Protein AF-A0A8X8WLK4-F1 (afdb_monomer_lite)

Radius of gyration: 19.87 Å; chains: 1; bounding box: 38×39×54 Å

pLDDT: mean 77.18, std 16.87, range [34.38, 95.88]

Foldseek 3Di:
DCQVVLVVCLVVVDCPVPDDVVCVPVDDSLLVNLVSVLVNQQPDPDPVQRADPVQSVVCNVVVPPRPRRPPADDVRPPPPDVVPDDPVVVVVCCVVPNDPPDPDPDDDD

InterPro domains:
  IPR047117 Proline-rich receptor-like protein kinase PERK1-13-like [PTHR47982] (2-95)

Sequence (109 aa):
MARPLLSQAIVTQDFEKLADPRLEKQYVESEMFRMIEAAAACVRHSFIKRPQMGQVVRALDTMATTDLTNGMRVGESQVFSPRTQSAEIRLFQRMAFGPQDGISSEFFE

Structure (mmCIF, N/CA/C/O backbone):
data_AF-A0A8X8WLK4-F1
#
_entry.id   AF-A0A8X8WLK4-F1
#
loop_
_atom_site.group_PDB
_atom_site.id
_atom_site.type_symbol
_atom_site.label_atom_id
_atom_site.label_alt_id
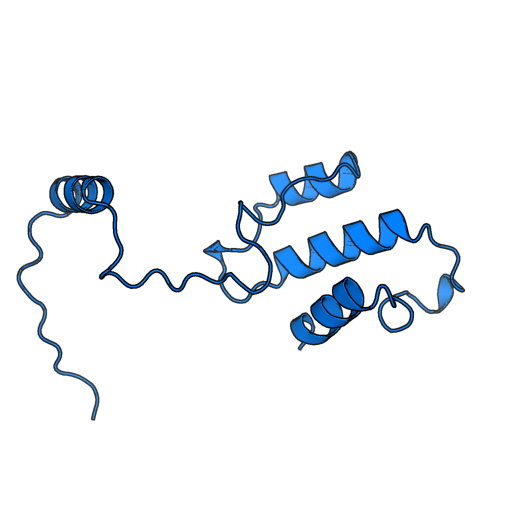_atom_site.label_comp_id
_atom_site.label_asym_id
_atom_site.label_entity_id
_atom_site.label_seq_id
_atom_site.pdbx_PDB_ins_code
_atom_site.Cartn_x
_atom_site.Cartn_y
_atom_site.Cartn_z
_atom_site.occupancy
_atom_site.B_iso_or_equiv
_atom_site.auth_seq_id
_atom_site.auth_comp_id
_atom_site.auth_asym_id
_atom_site.auth_atom_id
_atom_site.pdbx_PDB_model_num
ATOM 1 N N . MET A 1 1 ? 10.545 -14.667 2.480 1.00 66.75 1 MET A N 1
ATOM 2 C CA . MET A 1 1 ? 9.321 -15.409 2.859 1.00 66.75 1 MET A CA 1
ATOM 3 C C . MET A 1 1 ? 8.074 -14.528 3.064 1.00 66.75 1 MET A C 1
ATOM 5 O O . MET A 1 1 ? 6.992 -15.082 3.131 1.00 66.75 1 MET A O 1
ATOM 9 N N . ALA A 1 2 ? 8.146 -13.188 3.043 1.00 84.50 2 ALA A N 1
ATOM 10 C CA . ALA A 1 2 ? 6.965 -12.331 3.272 1.00 84.50 2 ALA A CA 1
ATOM 11 C C . ALA A 1 2 ? 5.986 -12.186 2.081 1.00 84.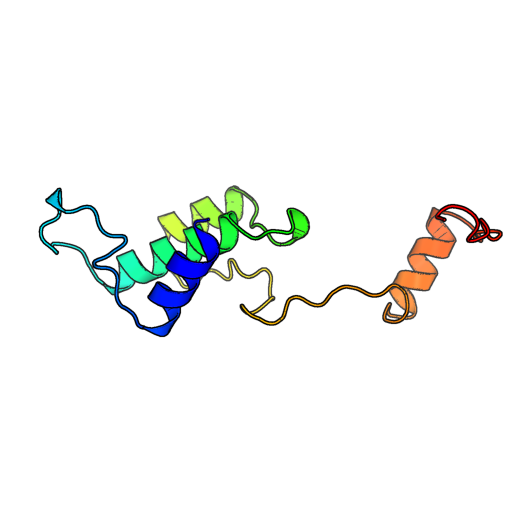50 2 ALA A C 1
ATOM 13 O O . ALA A 1 2 ? 4.792 -11.999 2.275 1.00 84.50 2 ALA A O 1
ATOM 14 N N . ARG A 1 3 ? 6.471 -12.287 0.835 1.00 88.56 3 ARG A N 1
ATOM 15 C CA . ARG A 1 3 ? 5.668 -12.058 -0.386 1.00 88.56 3 ARG A CA 1
ATOM 16 C C . ARG A 1 3 ? 4.358 -12.864 -0.471 1.00 88.56 3 ARG A C 1
ATOM 18 O O . ARG A 1 3 ? 3.345 -12.238 -0.777 1.00 88.56 3 ARG A O 1
ATOM 25 N N . PRO A 1 4 ? 4.340 -14.196 -0.247 1.00 89.94 4 PRO A N 1
ATOM 26 C CA . PRO A 1 4 ? 3.094 -14.959 -0.317 1.00 89.94 4 PRO A CA 1
ATOM 27 C C . PRO A 1 4 ? 2.083 -14.519 0.747 1.00 89.94 4 PRO A C 1
ATOM 29 O O . PRO A 1 4 ? 0.908 -14.400 0.425 1.00 89.94 4 PRO A O 1
ATOM 32 N N . LEU A 1 5 ? 2.537 -14.188 1.961 1.00 92.19 5 LEU A N 1
ATOM 33 C CA . LEU A 1 5 ? 1.666 -13.708 3.040 1.00 92.19 5 LEU A CA 1
ATOM 34 C C . LEU A 1 5 ? 1.022 -12.360 2.697 1.00 92.19 5 LEU A C 1
ATOM 36 O O . LEU A 1 5 ? -0.189 -12.218 2.807 1.00 92.19 5 LEU A O 1
ATOM 40 N N . LEU A 1 6 ? 1.814 -11.400 2.209 1.00 92.31 6 LEU A N 1
ATOM 41 C CA . LEU A 1 6 ? 1.299 -10.093 1.786 1.00 92.31 6 LEU A CA 1
ATOM 42 C C . LEU A 1 6 ? 0.335 -10.224 0.599 1.00 92.31 6 LEU A C 1
ATOM 44 O O . LEU A 1 6 ? -0.700 -9.572 0.567 1.00 92.31 6 LEU A O 1
ATOM 48 N N . SER A 1 7 ? 0.652 -11.098 -0.362 1.00 90.06 7 SER A N 1
ATOM 49 C CA . SE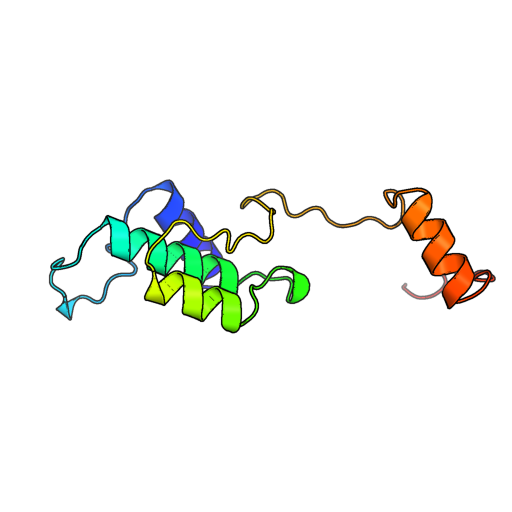R A 1 7 ? -0.215 -11.329 -1.527 1.00 90.06 7 SER A CA 1
ATOM 50 C C . SER A 1 7 ? -1.544 -11.961 -1.119 1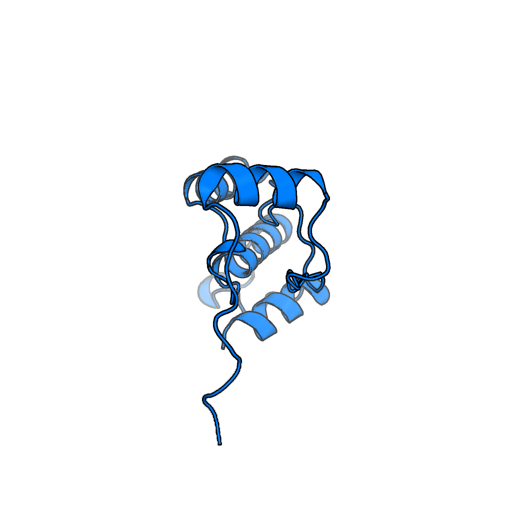.00 90.06 7 SER A C 1
ATOM 52 O O . SER A 1 7 ? -2.586 -11.564 -1.627 1.00 90.06 7 SER A O 1
ATOM 54 N N . GLN A 1 8 ? -1.515 -12.920 -0.189 1.00 92.19 8 GLN A N 1
ATOM 55 C CA . GLN A 1 8 ? -2.724 -13.535 0.347 1.00 92.19 8 GLN A CA 1
ATOM 56 C C . GLN A 1 8 ? -3.584 -12.501 1.072 1.00 92.19 8 GLN A C 1
ATOM 58 O O . GLN A 1 8 ? -4.758 -12.393 0.748 1.00 92.19 8 GLN A O 1
ATOM 63 N N . ALA A 1 9 ? -2.997 -11.706 1.970 1.00 92.62 9 ALA A N 1
ATOM 64 C CA . ALA A 1 9 ? -3.717 -10.682 2.724 1.00 92.62 9 ALA A CA 1
ATOM 65 C C . ALA A 1 9 ? -4.375 -9.622 1.826 1.00 92.62 9 ALA A C 1
ATOM 67 O O . ALA A 1 9 ? -5.484 -9.189 2.111 1.00 92.62 9 ALA A O 1
ATOM 68 N N . ILE A 1 10 ? -3.739 -9.240 0.712 1.00 91.12 10 ILE A N 1
ATOM 69 C CA . ILE A 1 10 ? -4.338 -8.321 -0.273 1.00 91.12 10 ILE A CA 1
ATOM 70 C C . ILE A 1 10 ? -5.565 -8.952 -0.951 1.00 91.12 10 ILE A C 1
ATOM 72 O O . ILE A 1 10 ? -6.560 -8.268 -1.172 1.00 91.12 10 ILE A O 1
ATOM 76 N N . VAL A 1 11 ? -5.514 -10.249 -1.276 1.00 91.44 11 VAL A N 1
ATOM 77 C CA . VAL A 1 11 ? -6.620 -10.961 -1.943 1.00 91.44 11 VAL A CA 1
ATOM 78 C C . VAL A 1 11 ? -7.770 -11.251 -0.983 1.00 91.44 11 VAL A C 1
ATOM 80 O O . VAL A 1 11 ? -8.928 -11.082 -1.351 1.00 91.44 11 VAL A O 1
ATOM 83 N N . THR A 1 12 ? -7.465 -11.714 0.229 1.00 93.00 12 THR A N 1
ATOM 84 C CA . THR A 1 12 ? -8.477 -12.108 1.218 1.00 93.00 12 THR A CA 1
ATOM 85 C C . THR A 1 12 ? -8.982 -10.937 2.049 1.00 93.00 12 THR A C 1
ATOM 87 O O . THR A 1 12 ? -9.985 -11.098 2.733 1.00 93.00 12 THR A O 1
ATOM 90 N N . GLN A 1 13 ? -8.285 -9.795 2.017 1.00 89.94 13 GLN A N 1
ATOM 91 C CA . GLN A 1 13 ? -8.487 -8.664 2.930 1.00 89.94 13 GLN A CA 1
ATOM 92 C C . GLN A 1 13 ? -8.467 -9.083 4.411 1.00 89.94 13 GLN A C 1
ATOM 94 O O . GLN A 1 13 ? -9.106 -8.469 5.256 1.00 89.94 13 GLN A O 1
ATOM 99 N N . ASP A 1 14 ? -7.706 -10.137 4.723 1.00 93.06 14 ASP A N 1
ATOM 100 C CA . ASP A 1 14 ? -7.488 -10.618 6.088 1.00 93.06 14 ASP A CA 1
ATOM 101 C C . ASP A 1 14 ? -6.098 -10.182 6.553 1.00 93.06 14 ASP A C 1
ATOM 103 O O . ASP A 1 14 ? -5.072 -10.634 6.029 1.00 93.06 14 ASP A O 1
ATOM 107 N N . PHE A 1 15 ? -6.080 -9.287 7.538 1.00 92.62 15 PHE A N 1
ATOM 108 C CA . PHE A 1 15 ? -4.863 -8.701 8.087 1.00 92.62 15 PHE A CA 1
ATOM 109 C C . PHE A 1 15 ? -4.488 -9.273 9.455 1.00 92.62 15 PHE A C 1
ATOM 111 O O . PHE A 1 15 ? -3.461 -8.874 9.997 1.00 92.62 15 PHE A O 1
ATOM 118 N N . GLU A 1 16 ? -5.249 -10.217 10.024 1.00 90.62 16 GLU A N 1
ATOM 119 C CA . GLU A 1 16 ? -5.011 -10.714 11.391 1.00 90.62 16 GLU A CA 1
ATOM 120 C C . GLU A 1 16 ? -3.616 -11.319 11.566 1.00 90.62 16 GLU A C 1
ATOM 122 O O . GLU A 1 16 ? -2.990 -11.181 12.612 1.00 90.62 16 GLU A O 1
ATOM 127 N N . LYS A 1 17 ? -3.098 -11.957 10.513 1.00 89.62 17 LYS A N 1
ATOM 128 C CA . LYS A 1 17 ? -1.764 -12.575 10.511 1.00 89.62 17 LYS A CA 1
ATOM 129 C C . LYS A 1 17 ? -0.620 -11.573 10.338 1.00 89.62 17 LYS A C 1
ATOM 131 O O . LYS A 1 17 ? 0.540 -11.966 10.452 1.00 89.62 17 LYS A O 1
ATOM 136 N N . LEU A 1 18 ? -0.930 -10.324 9.987 1.00 92.00 18 LEU A N 1
ATOM 137 C CA . LEU A 1 18 ? 0.041 -9.264 9.705 1.00 92.00 18 LEU A CA 1
ATOM 138 C C . LEU A 1 18 ? -0.005 -8.134 10.738 1.00 92.00 18 LEU A C 1
ATOM 140 O O . LEU A 1 18 ? 1.025 -7.515 10.994 1.00 92.00 18 LEU A O 1
ATOM 144 N N . ALA A 1 19 ? -1.179 -7.855 11.303 1.00 93.50 19 ALA A N 1
ATOM 145 C CA . ALA A 1 19 ? -1.379 -6.801 12.281 1.00 93.50 19 ALA A CA 1
ATOM 146 C C . ALA A 1 19 ? -0.652 -7.116 13.597 1.00 93.50 19 ALA A C 1
ATOM 148 O O . ALA A 1 19 ? -0.600 -8.264 14.039 1.00 93.50 19 ALA A O 1
ATOM 149 N N . ASP A 1 20 ? -0.114 -6.079 14.243 1.00 94.25 20 ASP A N 1
ATOM 150 C CA . ASP A 1 20 ? 0.448 -6.208 15.588 1.00 94.25 20 ASP A CA 1
ATOM 151 C C . ASP A 1 20 ? -0.668 -6.640 16.564 1.00 94.25 20 ASP A C 1
ATOM 153 O O . ASP A 1 20 ? -1.677 -5.933 16.667 1.00 94.25 20 ASP A O 1
ATOM 157 N N . PRO A 1 21 ? -0.519 -7.758 17.305 1.00 94.62 21 PRO A N 1
ATOM 158 C CA . PRO A 1 21 ? -1.508 -8.194 18.290 1.00 94.62 21 PRO A CA 1
ATOM 159 C C . PRO A 1 21 ? -1.846 -7.126 19.335 1.00 94.62 21 PRO A C 1
ATOM 161 O O . PRO A 1 21 ? -2.968 -7.092 19.834 1.00 94.62 21 PRO A O 1
ATOM 164 N N . ARG A 1 22 ? -0.901 -6.227 19.640 1.00 95.88 22 ARG A N 1
ATOM 165 C CA . ARG A 1 22 ? -1.073 -5.132 20.608 1.00 95.88 22 ARG A CA 1
ATOM 166 C C . ARG A 1 22 ? -2.015 -4.035 20.124 1.00 95.88 22 ARG A C 1
ATOM 168 O O . ARG A 1 22 ? -2.460 -3.239 20.942 1.00 95.88 22 ARG A O 1
ATOM 175 N N . LEU A 1 23 ? -2.296 -3.971 18.821 1.00 93.62 23 LEU A N 1
ATOM 176 C CA . LEU A 1 23 ? -3.320 -3.075 18.288 1.00 93.62 23 LEU A CA 1
ATOM 177 C C . LEU A 1 23 ? -4.724 -3.576 18.624 1.00 93.62 23 LEU A C 1
ATOM 179 O O . LEU A 1 23 ? -5.654 -2.796 18.519 1.00 93.62 23 LEU A O 1
ATOM 183 N N . GLU A 1 24 ? -4.911 -4.854 18.981 1.00 92.62 24 GLU A N 1
ATOM 184 C CA . GLU A 1 24 ? -6.227 -5.418 19.326 1.00 92.62 24 GLU A CA 1
ATOM 185 C C . GLU A 1 24 ? -7.311 -5.122 18.267 1.00 92.62 24 GLU A C 1
ATOM 187 O O . GLU A 1 24 ? -8.460 -4.827 18.585 1.00 92.62 24 GLU A O 1
ATOM 192 N N . LYS A 1 25 ? -6.933 -5.175 16.980 1.00 90.19 25 LYS A N 1
ATOM 193 C CA . LYS A 1 25 ? -7.783 -4.808 15.826 1.00 90.19 25 LYS A CA 1
ATOM 194 C C . LYS A 1 25 ? -8.235 -3.338 15.787 1.00 90.19 25 LYS A C 1
ATOM 196 O O . LYS A 1 25 ? -9.110 -2.983 15.005 1.00 90.19 25 LYS A O 1
ATOM 201 N N . GLN A 1 26 ? -7.609 -2.464 16.570 1.00 94.56 26 GLN A N 1
ATOM 202 C CA . GLN A 1 26 ? -7.810 -1.016 16.536 1.00 94.56 26 GLN A CA 1
ATOM 203 C C . GLN A 1 26 ? -6.960 -0.393 15.422 1.00 94.56 26 GLN A C 1
ATOM 205 O O . GLN A 1 26 ? -5.939 0.249 15.660 1.00 94.56 26 GLN A O 1
ATOM 210 N N . TYR A 1 27 ? -7.366 -0.617 14.177 1.00 92.25 27 TYR A N 1
ATOM 211 C CA . TYR A 1 27 ? -6.787 0.037 13.007 1.00 92.25 27 TYR A CA 1
ATOM 212 C C . TYR A 1 27 ? -7.868 0.306 11.966 1.00 92.25 27 TYR A C 1
ATOM 214 O O . TYR A 1 27 ? -8.888 -0.378 11.908 1.00 92.25 27 TYR A O 1
ATOM 222 N N . VAL A 1 28 ? -7.634 1.299 11.113 1.00 91.94 28 VAL A N 1
ATOM 223 C CA . VAL A 1 28 ? -8.510 1.561 9.973 1.00 91.94 28 VAL A CA 1
ATOM 224 C C . VAL A 1 28 ? -8.158 0.568 8.866 1.00 91.94 28 VAL A C 1
ATOM 226 O O . VAL A 1 28 ? -7.046 0.587 8.340 1.00 91.94 28 VAL A O 1
ATOM 229 N N . GLU A 1 29 ? -9.091 -0.315 8.502 1.00 91.25 29 GLU A N 1
ATOM 230 C CA . GLU A 1 29 ? -8.854 -1.384 7.515 1.00 91.25 29 GLU A CA 1
ATOM 231 C C . GLU A 1 29 ? -8.341 -0.855 6.168 1.00 91.25 29 GLU A C 1
ATOM 233 O O . GLU A 1 29 ? -7.448 -1.448 5.566 1.00 91.25 29 GLU A O 1
ATOM 238 N N . SER A 1 30 ? -8.853 0.291 5.710 1.00 89.44 30 SER A N 1
ATOM 239 C CA . SER A 1 30 ? -8.422 0.910 4.452 1.00 89.44 30 SER A CA 1
ATOM 240 C C . SER A 1 30 ? -6.981 1.432 4.505 1.00 89.44 30 SER A C 1
ATOM 242 O O . SER A 1 30 ? -6.263 1.357 3.507 1.00 89.44 30 SER A O 1
ATOM 244 N N . GLU A 1 31 ? -6.529 1.922 5.660 1.00 90.00 31 GLU A N 1
ATOM 245 C CA . GLU A 1 31 ? -5.144 2.351 5.873 1.00 90.00 31 GLU A CA 1
ATOM 246 C C . GLU A 1 31 ? -4.209 1.145 5.994 1.00 90.00 31 GLU A C 1
ATOM 248 O O . GLU A 1 31 ? -3.139 1.127 5.383 1.00 90.00 31 GLU A O 1
ATOM 253 N N . MET A 1 32 ? -4.648 0.101 6.705 1.00 92.06 32 MET A N 1
ATOM 254 C CA . MET A 1 32 ? -3.928 -1.170 6.812 1.00 92.06 32 MET A CA 1
ATOM 255 C C . MET A 1 32 ? -3.727 -1.804 5.431 1.00 92.06 32 MET A C 1
ATOM 257 O O . MET A 1 32 ? -2.611 -2.193 5.082 1.00 92.06 32 MET A O 1
ATOM 261 N N . PHE A 1 33 ? -4.775 -1.835 4.603 1.00 90.88 33 PHE A N 1
ATOM 262 C CA . PHE A 1 33 ? -4.699 -2.335 3.232 1.00 90.88 33 PHE A CA 1
ATOM 263 C C . PHE A 1 33 ? -3.643 -1.582 2.410 1.00 90.88 33 PHE A C 1
ATOM 265 O O . PHE A 1 33 ? -2.765 -2.205 1.812 1.00 90.88 33 PHE A O 1
ATOM 272 N N . ARG A 1 34 ? -3.658 -0.242 2.443 1.00 88.56 34 ARG A N 1
ATOM 273 C CA . ARG A 1 34 ? -2.678 0.600 1.728 1.00 88.56 34 ARG A CA 1
ATOM 274 C C . ARG A 1 34 ? -1.248 0.384 2.224 1.00 88.56 34 ARG A C 1
ATOM 276 O O . ARG A 1 34 ? -0.317 0.326 1.420 1.00 88.56 34 ARG A O 1
ATOM 283 N N . MET A 1 35 ? -1.059 0.227 3.534 1.00 91.25 35 MET A N 1
ATOM 284 C CA . MET A 1 35 ? 0.251 -0.059 4.122 1.00 91.25 35 MET A CA 1
ATOM 285 C C . MET A 1 35 ? 0.792 -1.417 3.650 1.00 91.25 35 MET A C 1
ATOM 287 O O . MET A 1 35 ? 1.967 -1.531 3.290 1.00 91.25 35 MET A O 1
ATOM 291 N N . ILE A 1 36 ? -0.072 -2.432 3.587 1.00 92.12 36 ILE A N 1
ATOM 292 C CA . ILE A 1 36 ? 0.271 -3.771 3.095 1.00 92.12 36 ILE A CA 1
ATOM 293 C C . ILE A 1 36 ? 0.583 -3.742 1.596 1.00 92.12 36 ILE A C 1
ATOM 295 O O . ILE A 1 36 ? 1.562 -4.364 1.178 1.00 92.12 36 ILE A O 1
ATOM 299 N N . GLU A 1 37 ? -0.173 -3.001 0.783 1.00 89.81 37 GLU A N 1
ATOM 300 C CA . GLU A 1 37 ? 0.136 -2.813 -0.640 1.00 89.81 37 GLU A CA 1
ATOM 301 C C . GLU A 1 37 ? 1.508 -2.160 -0.845 1.00 89.81 37 GLU A C 1
ATOM 303 O O . GLU A 1 37 ? 2.319 -2.644 -1.645 1.00 89.81 37 GLU A O 1
ATOM 308 N N . ALA A 1 38 ? 1.812 -1.108 -0.079 1.00 90.62 38 ALA A N 1
ATOM 309 C CA . ALA A 1 38 ? 3.113 -0.452 -0.123 1.00 90.62 38 ALA A CA 1
ATOM 310 C C . ALA A 1 38 ? 4.246 -1.407 0.274 1.00 90.62 38 ALA A C 1
ATOM 312 O O . ALA A 1 38 ? 5.256 -1.512 -0.432 1.00 90.62 38 ALA A O 1
ATOM 313 N N . ALA A 1 39 ? 4.058 -2.179 1.347 1.00 92.19 39 ALA A N 1
ATOM 314 C CA . ALA A 1 39 ? 5.008 -3.203 1.764 1.00 92.19 39 ALA A CA 1
ATOM 315 C C . ALA A 1 39 ? 5.204 -4.273 0.674 1.00 92.19 39 ALA A C 1
ATOM 317 O O . ALA A 1 39 ? 6.342 -4.630 0.350 1.00 92.19 39 ALA A O 1
ATOM 318 N N . ALA A 1 40 ? 4.117 -4.747 0.056 1.00 91.50 40 ALA A N 1
ATOM 319 C CA . ALA A 1 40 ? 4.141 -5.745 -1.009 1.00 91.50 40 ALA A CA 1
ATOM 320 C C . ALA A 1 40 ? 4.907 -5.259 -2.249 1.00 91.50 40 ALA A C 1
ATOM 322 O O . ALA A 1 40 ? 5.654 -6.040 -2.852 1.00 91.50 40 ALA A O 1
ATOM 323 N N . ALA A 1 41 ? 4.775 -3.978 -2.607 1.00 89.88 41 ALA A N 1
ATOM 324 C CA . ALA A 1 41 ? 5.543 -3.355 -3.681 1.00 89.88 41 ALA A CA 1
ATOM 325 C C . ALA A 1 41 ? 7.050 -3.303 -3.357 1.00 89.88 41 ALA A C 1
ATOM 327 O O . ALA A 1 41 ? 7.880 -3.668 -4.197 1.00 89.88 41 ALA A O 1
ATOM 328 N N . CYS A 1 42 ? 7.416 -2.941 -2.125 1.00 91.31 42 CYS A N 1
ATOM 329 C CA . CYS A 1 42 ? 8.809 -2.845 -1.677 1.00 91.31 42 CYS A CA 1
ATOM 330 C C . CYS A 1 42 ? 9.543 -4.195 -1.637 1.00 91.31 42 CYS A C 1
ATOM 332 O O . CYS A 1 42 ? 10.738 -4.258 -1.925 1.00 91.31 42 CYS A O 1
ATOM 334 N N . VAL A 1 43 ? 8.847 -5.298 -1.337 1.00 91.44 43 VAL A N 1
ATOM 335 C CA . VAL A 1 43 ? 9.463 -6.639 -1.247 1.00 91.44 43 VAL A CA 1
ATOM 336 C C . VAL A 1 43 ? 9.424 -7.439 -2.557 1.00 91.44 43 VAL A C 1
ATOM 338 O O . VAL A 1 43 ? 9.652 -8.654 -2.561 1.00 91.44 43 VAL A O 1
ATOM 341 N N . ARG A 1 44 ? 9.130 -6.799 -3.697 1.00 87.69 44 ARG A N 1
ATOM 342 C CA . ARG A 1 44 ? 9.153 -7.452 -5.018 1.00 87.69 44 ARG A CA 1
ATOM 343 C C . ARG A 1 44 ? 10.539 -8.050 -5.312 1.00 87.69 44 ARG A C 1
ATOM 345 O O . ARG A 1 44 ? 11.577 -7.497 -4.950 1.00 87.69 44 ARG A O 1
ATOM 352 N N . HIS A 1 45 ? 10.556 -9.205 -5.984 1.00 86.38 45 HIS A N 1
ATOM 353 C CA . HIS A 1 45 ? 11.797 -9.949 -6.257 1.00 86.38 45 HIS A CA 1
ATOM 354 C C . HIS A 1 45 ? 12.775 -9.150 -7.124 1.00 86.38 45 HIS A C 1
ATOM 356 O O . HIS A 1 45 ? 13.970 -9.122 -6.856 1.00 86.38 45 HIS A O 1
ATOM 362 N N . SER A 1 46 ? 12.272 -8.504 -8.175 1.00 83.94 46 SER A N 1
ATOM 363 C CA . SER A 1 46 ? 13.091 -7.672 -9.054 1.00 83.94 46 SER A CA 1
ATOM 364 C C . SER A 1 46 ? 13.279 -6.295 -8.432 1.00 83.94 46 SER A C 1
ATOM 366 O O . SER A 1 46 ? 12.286 -5.637 -8.123 1.00 83.94 46 SER A O 1
ATOM 368 N N . PHE A 1 47 ? 14.533 -5.853 -8.294 1.00 83.50 47 PHE A N 1
ATOM 369 C CA . PHE A 1 47 ? 14.846 -4.514 -7.787 1.00 83.50 47 PHE A CA 1
ATOM 370 C C . PHE A 1 47 ? 14.206 -3.418 -8.653 1.00 83.50 47 PHE A C 1
ATOM 372 O O . PHE A 1 47 ? 13.703 -2.441 -8.117 1.00 83.50 47 PHE A O 1
ATOM 379 N N . ILE A 1 48 ? 14.140 -3.634 -9.972 1.00 81.88 48 ILE A N 1
ATOM 380 C CA . ILE A 1 48 ? 13.559 -2.703 -10.954 1.00 81.88 48 ILE A CA 1
ATOM 381 C C . ILE A 1 48 ? 12.061 -2.488 -10.697 1.00 81.88 48 ILE A C 1
ATOM 383 O O . ILE A 1 48 ? 11.515 -1.429 -10.982 1.00 81.88 48 ILE A O 1
ATOM 387 N N . LYS A 1 49 ? 11.380 -3.498 -10.144 1.00 82.94 49 LYS A N 1
ATOM 388 C CA . LYS A 1 49 ? 9.938 -3.446 -9.869 1.00 82.94 49 LYS A CA 1
ATOM 389 C C . LYS A 1 49 ? 9.601 -2.841 -8.508 1.00 82.94 49 LYS A C 1
ATOM 391 O O . LYS A 1 49 ? 8.412 -2.715 -8.210 1.00 82.94 49 LYS A O 1
ATOM 396 N N . ARG A 1 50 ? 10.605 -2.549 -7.674 1.00 89.00 50 ARG A N 1
ATOM 397 C CA . ARG A 1 50 ? 10.412 -1.904 -6.371 1.00 89.00 50 ARG A CA 1
ATOM 398 C C . ARG A 1 50 ? 10.236 -0.396 -6.585 1.00 89.00 50 ARG A C 1
ATOM 400 O O . ARG A 1 50 ? 10.920 0.166 -7.441 1.00 89.00 50 ARG A O 1
ATOM 407 N N . PRO A 1 51 ? 9.344 0.264 -5.834 1.00 89.56 51 PRO A N 1
ATOM 408 C CA . PRO A 1 51 ? 9.186 1.709 -5.919 1.00 89.56 51 PRO A CA 1
ATOM 409 C C . PRO A 1 51 ? 10.434 2.431 -5.393 1.00 89.56 51 PRO A C 1
ATOM 411 O O . PRO A 1 51 ? 11.141 1.937 -4.512 1.00 89.56 51 PRO A O 1
ATOM 414 N N . GLN A 1 52 ? 10.690 3.630 -5.910 1.00 88.69 52 GLN A N 1
ATOM 415 C CA . GLN A 1 52 ? 11.666 4.545 -5.327 1.00 88.69 52 GLN A CA 1
ATOM 416 C C . GLN A 1 52 ? 11.164 5.068 -3.977 1.00 88.69 52 GLN A C 1
ATOM 418 O O . GLN A 1 52 ? 9.963 5.267 -3.788 1.00 88.69 52 GLN A O 1
ATOM 423 N N . MET A 1 53 ? 12.083 5.399 -3.064 1.00 91.56 53 MET A N 1
ATOM 424 C CA . MET A 1 53 ? 11.720 5.913 -1.735 1.00 91.56 53 MET A CA 1
ATOM 425 C C . MET A 1 53 ? 10.820 7.153 -1.792 1.00 91.56 53 MET A C 1
ATOM 427 O O . MET A 1 53 ? 9.896 7.265 -0.996 1.00 91.56 53 MET A O 1
ATOM 431 N N . GLY A 1 54 ? 11.006 8.042 -2.774 1.00 87.31 54 GLY A N 1
ATOM 432 C CA . GLY A 1 54 ? 10.119 9.196 -2.957 1.00 87.31 54 GLY A CA 1
ATOM 433 C C . GLY A 1 54 ? 8.671 8.820 -3.304 1.00 87.31 54 GLY A C 1
ATOM 434 O O . GLY A 1 54 ? 7.751 9.529 -2.909 1.00 87.31 54 GLY A O 1
ATOM 435 N N . GLN A 1 55 ? 8.445 7.706 -4.012 1.00 87.50 55 GLN A N 1
ATOM 436 C CA . GLN A 1 55 ? 7.095 7.188 -4.274 1.00 87.50 55 GLN A CA 1
ATOM 437 C C . GLN A 1 55 ? 6.479 6.609 -2.997 1.00 87.50 55 GLN A C 1
ATOM 439 O O . GLN A 1 55 ? 5.317 6.880 -2.717 1.00 87.50 55 GLN A O 1
ATOM 444 N N . VAL A 1 56 ? 7.271 5.879 -2.204 1.00 89.38 56 VAL A N 1
ATOM 445 C CA . VAL A 1 56 ? 6.832 5.305 -0.922 1.00 89.38 56 VAL A CA 1
ATOM 446 C C . VAL A 1 56 ? 6.434 6.403 0.063 1.00 89.38 56 VAL A C 1
ATOM 448 O O . VAL A 1 56 ? 5.362 6.330 0.648 1.00 89.38 56 VAL A O 1
ATOM 451 N N . VAL A 1 57 ? 7.248 7.453 0.206 1.00 89.19 57 VAL A N 1
ATOM 452 C CA . VAL A 1 57 ? 6.938 8.580 1.103 1.00 89.19 57 VAL A CA 1
ATOM 453 C C . VAL A 1 57 ? 5.628 9.254 0.700 1.00 89.19 57 VAL A C 1
ATOM 455 O O . VAL A 1 57 ? 4.755 9.430 1.541 1.00 89.19 57 VAL A O 1
ATOM 458 N N . ARG A 1 58 ? 5.438 9.560 -0.591 1.00 85.06 58 ARG A N 1
ATOM 459 C CA . ARG A 1 58 ? 4.184 10.166 -1.072 1.00 85.06 58 ARG A CA 1
ATOM 460 C C . ARG A 1 58 ? 2.967 9.267 -0.853 1.00 85.06 58 ARG A C 1
ATOM 462 O O . ARG A 1 58 ? 1.892 9.775 -0.538 1.00 85.06 58 ARG A O 1
ATOM 469 N N . ALA A 1 59 ? 3.134 7.957 -1.026 1.00 85.56 59 ALA A N 1
ATOM 470 C CA . ALA A 1 59 ? 2.075 6.981 -0.802 1.00 85.56 59 ALA A CA 1
ATOM 471 C C . ALA A 1 59 ? 1.603 6.947 0.652 1.00 85.56 59 ALA A C 1
ATOM 473 O O . ALA A 1 59 ? 0.404 6.877 0.908 1.00 85.56 59 ALA A O 1
ATOM 474 N N . LEU A 1 60 ? 2.547 7.027 1.589 1.00 86.44 60 LEU A N 1
ATOM 475 C CA . LEU A 1 60 ? 2.258 7.013 3.019 1.00 86.44 60 LEU A CA 1
ATOM 476 C C . LEU A 1 60 ? 1.706 8.356 3.516 1.00 86.44 60 LEU A C 1
ATOM 478 O O . LEU A 1 60 ? 0.822 8.356 4.362 1.00 86.44 60 LEU A O 1
ATOM 482 N N . ASP A 1 61 ? 2.189 9.475 2.975 1.00 85.38 61 ASP A N 1
ATOM 483 C CA . ASP A 1 61 ? 1.803 10.828 3.404 1.00 85.38 61 ASP A CA 1
ATOM 484 C C . ASP A 1 61 ? 0.379 11.205 2.970 1.00 85.38 61 ASP A C 1
ATOM 486 O O . ASP A 1 61 ? -0.429 11.689 3.755 1.00 85.38 61 ASP A O 1
ATOM 490 N N . THR A 1 62 ? 0.030 10.933 1.711 1.00 74.38 62 THR A N 1
ATOM 491 C CA . THR A 1 62 ? -1.296 11.300 1.183 1.00 74.38 62 THR A CA 1
ATOM 492 C C . THR A 1 62 ? -2.378 10.281 1.516 1.00 74.38 62 THR A C 1
ATOM 494 O O . THR A 1 62 ? -3.563 10.578 1.361 1.00 74.38 62 THR A O 1
ATOM 497 N N . MET A 1 63 ? -1.978 9.051 1.860 1.00 66.12 63 MET A N 1
ATOM 498 C CA . MET A 1 63 ? -2.824 7.856 1.838 1.00 66.12 63 MET A CA 1
ATOM 499 C C . MET A 1 63 ? -3.685 7.730 0.565 1.00 66.12 63 MET A C 1
ATOM 501 O O . MET A 1 63 ? -4.621 6.945 0.524 1.00 66.12 63 MET A O 1
ATOM 505 N N . ALA A 1 64 ? -3.408 8.475 -0.503 1.00 61.19 64 ALA A N 1
ATOM 506 C CA . ALA A 1 64 ? -4.144 8.376 -1.751 1.00 61.19 64 ALA A CA 1
ATOM 507 C C . ALA A 1 64 ? -3.668 7.132 -2.513 1.00 61.19 64 ALA A C 1
ATOM 509 O O . ALA A 1 64 ? -2.562 6.638 -2.275 1.00 61.19 64 ALA A O 1
ATOM 510 N N . THR A 1 65 ? -4.491 6.625 -3.438 1.00 59.75 65 THR A N 1
ATOM 511 C CA . THR A 1 65 ? -4.153 5.510 -4.340 1.00 59.75 65 THR A CA 1
ATOM 512 C C . THR A 1 65 ? -3.001 5.922 -5.255 1.00 59.75 65 THR A C 1
ATOM 514 O O . THR A 1 65 ? -3.184 6.342 -6.395 1.00 59.75 65 THR A O 1
ATOM 517 N N . THR A 1 66 ? -1.795 5.882 -4.715 1.00 61.19 66 THR A N 1
ATOM 518 C CA . THR A 1 66 ? -0.561 6.121 -5.439 1.00 61.19 66 THR A CA 1
ATOM 519 C C . THR A 1 66 ? -0.199 4.820 -6.120 1.00 61.19 66 THR A C 1
ATOM 521 O O . THR A 1 66 ? -0.137 3.763 -5.492 1.00 61.19 66 THR A O 1
ATOM 524 N N . ASP A 1 67 ? 0.009 4.885 -7.430 1.00 69.38 67 ASP A N 1
ATOM 525 C CA . ASP A 1 67 ? 0.443 3.724 -8.188 1.00 69.38 67 ASP A CA 1
ATOM 526 C C . ASP A 1 67 ? 1.890 3.359 -7.806 1.00 69.38 67 ASP A C 1
ATOM 528 O O . ASP A 1 67 ? 2.861 3.772 -8.440 1.00 69.38 67 ASP A O 1
ATOM 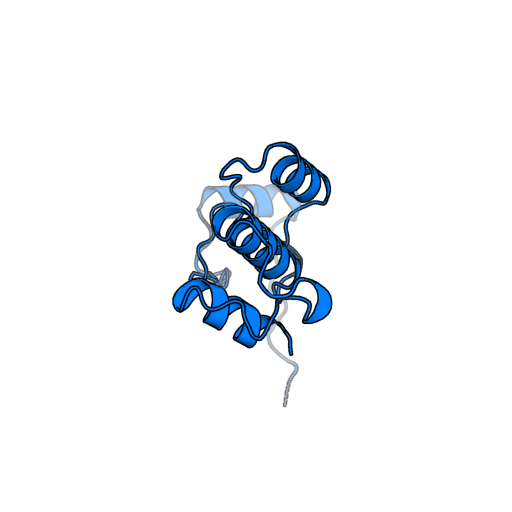532 N N . LEU A 1 68 ? 2.036 2.568 -6.741 1.00 75.56 68 LEU A N 1
ATOM 533 C CA . LEU A 1 68 ? 3.291 1.922 -6.349 1.00 75.56 68 LEU A CA 1
ATOM 534 C C . LEU A 1 68 ? 3.615 0.716 -7.235 1.00 75.56 68 LEU A C 1
ATOM 536 O O . LEU A 1 68 ? 4.619 0.026 -7.036 1.00 75.56 68 LEU A O 1
ATOM 540 N N . THR A 1 69 ? 2.754 0.433 -8.210 1.00 66.06 69 THR A N 1
ATOM 541 C CA . THR A 1 69 ? 2.929 -0.686 -9.111 1.00 66.06 69 THR A CA 1
ATOM 542 C C . THR A 1 69 ? 3.865 -0.348 -10.268 1.00 66.06 69 THR A C 1
ATOM 544 O O . THR A 1 69 ? 4.315 -1.285 -10.929 1.00 66.06 69 THR A O 1
ATOM 547 N N . ASN A 1 70 ? 4.231 0.932 -10.458 1.00 60.72 70 ASN A N 1
ATOM 548 C CA . ASN A 1 70 ? 4.939 1.441 -11.641 1.00 60.72 70 ASN A CA 1
ATOM 549 C C . ASN A 1 70 ? 4.220 1.013 -12.941 1.00 60.72 70 ASN A C 1
ATOM 551 O O . ASN A 1 70 ? 4.874 0.633 -13.912 1.00 60.72 70 ASN A O 1
ATOM 555 N N . GLY A 1 71 ? 2.881 0.969 -12.932 1.00 59.28 71 GLY A N 1
ATOM 556 C CA . GLY A 1 71 ? 2.070 0.415 -14.018 1.00 59.28 71 GLY A CA 1
ATOM 557 C C . GLY A 1 71 ? 2.103 -1.117 -14.174 1.00 59.28 71 GLY A C 1
ATOM 558 O O . GLY A 1 71 ? 1.687 -1.618 -15.216 1.00 59.28 71 GLY A O 1
ATOM 559 N N . MET A 1 72 ? 2.600 -1.888 -13.194 1.00 54.28 72 MET A N 1
ATOM 560 C CA . MET A 1 72 ? 2.666 -3.362 -13.241 1.00 54.28 72 MET A CA 1
ATOM 561 C C . MET A 1 72 ? 1.804 -4.030 -12.163 1.00 54.28 72 MET A C 1
ATOM 563 O O . MET A 1 72 ? 2.214 -4.124 -10.997 1.00 54.28 72 MET A O 1
ATOM 567 N N . ARG A 1 73 ? 0.660 -4.605 -12.557 1.00 54.38 73 ARG A N 1
ATOM 568 C CA . ARG A 1 73 ? -0.224 -5.346 -11.641 1.00 54.38 73 ARG A CA 1
ATOM 569 C C . ARG A 1 73 ? 0.470 -6.580 -11.057 1.00 54.38 73 ARG A C 1
ATOM 571 O O . ARG A 1 73 ? 1.351 -7.193 -11.668 1.00 54.38 73 ARG A O 1
ATOM 578 N N . VAL A 1 74 ? 0.071 -6.969 -9.846 1.00 50.41 74 VAL A N 1
ATOM 579 C CA . VAL A 1 74 ? 0.518 -8.226 -9.228 1.00 50.41 74 VAL A CA 1
ATOM 580 C C . VAL A 1 74 ? 0.121 -9.405 -10.131 1.00 50.41 74 VAL A C 1
ATOM 582 O O . VAL A 1 74 ? -1.019 -9.499 -10.565 1.00 50.41 74 VAL A O 1
ATOM 585 N N . GLY A 1 75 ? 1.080 -10.263 -10.490 1.00 58.19 75 GLY A N 1
ATOM 586 C CA . GLY A 1 75 ? 0.887 -11.331 -11.488 1.00 58.19 75 GLY A CA 1
ATOM 587 C C . GLY A 1 75 ? 1.337 -10.971 -12.911 1.00 58.19 75 GLY A C 1
ATOM 588 O O . GLY A 1 75 ? 1.766 -11.853 -13.646 1.00 58.19 75 GLY A O 1
ATOM 589 N N . GLU A 1 76 ? 1.410 -9.687 -13.270 1.00 52.28 76 GLU A N 1
ATOM 590 C CA . GLU A 1 76 ? 1.897 -9.216 -14.578 1.00 52.28 76 GLU A CA 1
ATOM 591 C C . GLU A 1 76 ? 3.393 -8.918 -14.553 1.00 52.28 76 GLU A C 1
ATOM 593 O O . GLU A 1 76 ? 3.885 -7.895 -15.032 1.00 52.28 76 GLU A O 1
ATOM 598 N N . SER A 1 77 ? 4.163 -9.832 -13.968 1.00 52.50 77 SER A N 1
ATOM 599 C CA . SER A 1 77 ? 5.608 -9.773 -14.101 1.00 52.50 77 SER A CA 1
ATOM 600 C C . SER A 1 77 ? 5.991 -10.105 -15.537 1.00 52.50 77 SER A C 1
ATOM 602 O O . SER A 1 77 ? 6.400 -11.226 -15.805 1.00 52.50 77 SER A O 1
ATOM 604 N N . GLN A 1 78 ? 5.904 -9.132 -16.447 1.00 50.69 78 GLN A N 1
ATOM 605 C CA . GLN A 1 78 ? 6.479 -9.283 -17.775 1.00 50.69 78 GLN A CA 1
ATOM 606 C C . GLN A 1 78 ? 7.977 -9.522 -17.583 1.00 50.69 78 GLN A C 1
ATOM 608 O O . GLN A 1 78 ? 8.723 -8.664 -17.100 1.00 50.69 78 GLN A O 1
ATOM 613 N N . VAL A 1 79 ? 8.393 -10.758 -17.844 1.00 49.41 79 VAL A N 1
ATOM 614 C CA . VAL A 1 79 ? 9.781 -11.082 -18.127 1.00 49.41 79 VAL A CA 1
ATOM 615 C C . VAL A 1 79 ? 10.030 -10.403 -19.460 1.00 49.41 79 VAL A C 1
ATOM 617 O O . VAL A 1 79 ? 9.454 -10.803 -20.470 1.00 49.41 79 VAL A O 1
ATOM 620 N N . PHE A 1 80 ? 10.794 -9.315 -19.450 1.00 48.09 80 PHE A N 1
ATOM 621 C CA . PHE A 1 80 ? 11.159 -8.630 -20.678 1.00 48.09 80 PHE A CA 1
ATOM 622 C C . PHE A 1 80 ? 12.112 -9.551 -21.440 1.00 48.09 80 PHE A C 1
ATOM 624 O O . PHE A 1 80 ? 13.323 -9.541 -21.230 1.00 48.09 80 PHE A O 1
ATOM 631 N N . SER A 1 81 ? 11.544 -10.443 -22.249 1.00 50.66 81 SER A N 1
ATOM 632 C CA . SER A 1 81 ? 12.323 -11.272 -23.150 1.00 50.66 81 SER A CA 1
ATOM 633 C C . SER A 1 81 ? 12.912 -10.335 -24.204 1.00 50.66 81 SER A C 1
ATOM 635 O O . SER A 1 81 ? 12.166 -9.533 -24.772 1.00 50.66 81 SER A O 1
ATOM 637 N N . PRO A 1 82 ? 14.218 -10.400 -24.509 1.00 53.41 82 PRO A N 1
ATOM 638 C CA . PRO A 1 82 ? 14.836 -9.540 -25.520 1.00 53.41 82 PRO A CA 1
ATOM 639 C C . PRO A 1 82 ? 14.163 -9.643 -26.903 1.00 53.41 82 PRO A C 1
ATOM 641 O O . PRO A 1 82 ? 14.296 -8.734 -27.719 1.00 53.41 82 PRO A O 1
ATOM 644 N N . ARG A 1 83 ? 13.371 -10.700 -27.149 1.00 52.34 83 ARG A N 1
ATOM 645 C CA . ARG A 1 83 ? 12.551 -10.861 -28.360 1.00 52.34 83 ARG A CA 1
ATOM 646 C C . ARG A 1 83 ? 11.387 -9.865 -28.478 1.00 52.34 83 ARG A C 1
ATOM 648 O O . ARG A 1 83 ? 10.909 -9.666 -29.589 1.00 52.34 83 ARG A O 1
ATOM 655 N N . THR A 1 84 ? 10.956 -9.220 -27.392 1.00 56.25 84 THR A N 1
ATOM 656 C CA . THR A 1 84 ? 9.745 -8.372 -27.360 1.00 56.25 84 THR A CA 1
ATOM 657 C C . THR A 1 84 ? 10.042 -6.879 -27.159 1.00 56.25 84 THR A C 1
ATOM 659 O O . THR A 1 84 ? 9.203 -6.137 -26.656 1.00 56.25 84 THR A O 1
ATOM 662 N N . GLN A 1 85 ? 11.231 -6.397 -27.536 1.00 64.44 85 GLN A N 1
ATOM 663 C CA . GLN A 1 85 ? 11.492 -4.950 -27.574 1.00 64.44 85 GLN A CA 1
ATOM 664 C C . GLN A 1 85 ? 10.699 -4.265 -28.699 1.00 64.44 85 GLN A C 1
ATOM 666 O O . GLN A 1 85 ? 10.524 -4.835 -29.778 1.00 64.44 85 GLN A O 1
ATOM 671 N N . SER A 1 86 ? 10.261 -3.019 -28.493 1.00 74.81 86 SER A N 1
ATOM 672 C CA . SER A 1 86 ? 9.752 -2.184 -29.589 1.00 74.81 86 SER A CA 1
ATOM 673 C C . SER A 1 86 ? 10.890 -1.799 -30.546 1.00 74.81 86 SER A C 1
ATOM 675 O O . SER A 1 86 ? 12.070 -1.823 -30.183 1.00 74.81 86 SER A O 1
ATOM 677 N N . ALA A 1 87 ? 10.552 -1.468 -31.796 1.00 76.69 87 ALA A N 1
ATOM 678 C CA . ALA A 1 87 ? 11.545 -1.084 -32.806 1.00 76.69 87 ALA A CA 1
ATOM 679 C C . ALA A 1 87 ? 12.369 0.145 -32.388 1.00 76.69 87 ALA A C 1
ATOM 681 O O . ALA A 1 87 ? 13.565 0.206 -32.665 1.00 76.69 87 ALA A O 1
ATOM 682 N N . GLU A 1 88 ? 11.747 1.071 -31.663 1.00 75.81 88 GLU A N 1
ATOM 683 C CA . GLU A 1 88 ? 12.389 2.273 -31.134 1.00 75.81 88 GLU A CA 1
ATOM 684 C C . GLU A 1 88 ? 13.458 1.941 -30.089 1.00 75.81 88 GLU A C 1
ATOM 686 O O . GLU A 1 88 ? 14.580 2.429 -30.195 1.00 75.81 88 GLU A O 1
ATOM 691 N N . ILE A 1 89 ? 13.166 1.048 -29.133 1.00 75.62 89 ILE A N 1
ATOM 692 C CA . ILE A 1 89 ? 14.141 0.644 -28.105 1.00 75.62 89 ILE A CA 1
ATOM 693 C C . ILE A 1 89 ? 15.359 -0.020 -28.764 1.00 75.62 89 ILE A C 1
ATOM 695 O O . ILE A 1 89 ? 16.496 0.292 -28.405 1.00 75.62 89 ILE A O 1
ATOM 699 N N . ARG A 1 90 ? 15.140 -0.857 -29.790 1.00 78.25 90 ARG A N 1
ATOM 700 C CA . ARG A 1 90 ? 16.237 -1.459 -30.568 1.00 78.25 90 ARG A CA 1
ATOM 701 C C . ARG A 1 90 ? 17.090 -0.409 -31.278 1.00 78.25 90 ARG A C 1
ATOM 703 O O . ARG A 1 90 ? 18.312 -0.540 -31.305 1.00 78.25 90 ARG A O 1
ATOM 710 N N . LEU A 1 91 ? 16.464 0.618 -31.857 1.00 82.81 91 LEU A N 1
ATOM 711 C CA . LEU A 1 91 ? 17.176 1.691 -32.548 1.00 82.81 91 LEU A CA 1
ATOM 712 C C . LEU A 1 91 ? 18.029 2.509 -31.570 1.00 82.81 91 LEU A C 1
ATOM 714 O O . LEU A 1 91 ? 19.214 2.711 -31.828 1.00 82.81 91 LEU A O 1
ATOM 718 N N . PHE A 1 92 ? 17.466 2.908 -30.426 1.00 84.62 92 PHE A N 1
ATOM 719 C CA . PHE A 1 92 ? 18.202 3.624 -29.380 1.00 84.62 92 PHE A CA 1
ATOM 720 C C . PHE A 1 92 ? 19.391 2.817 -28.845 1.00 84.62 92 PHE A C 1
ATOM 722 O O . PHE A 1 92 ? 20.488 3.358 -28.732 1.00 84.62 92 PHE A O 1
ATOM 729 N N . GLN A 1 93 ? 19.215 1.517 -28.580 1.00 76.69 93 GLN A N 1
ATOM 730 C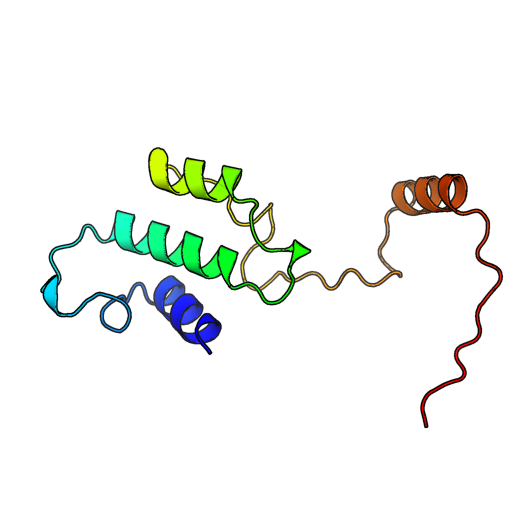 CA . GLN A 1 93 ? 20.311 0.646 -28.138 1.00 76.69 93 GLN A CA 1
ATOM 731 C C . GLN A 1 93 ? 21.410 0.517 -29.197 1.00 76.69 93 GLN A C 1
ATOM 733 O O . GLN A 1 93 ? 22.588 0.621 -28.865 1.00 76.69 93 GLN A O 1
ATOM 738 N N . ARG A 1 94 ? 21.041 0.351 -30.475 1.00 80.38 94 ARG A N 1
ATOM 739 C CA . ARG A 1 94 ? 22.006 0.277 -31.581 1.00 80.38 94 ARG A CA 1
ATOM 740 C C . ARG A 1 94 ? 22.808 1.568 -31.737 1.00 80.38 94 ARG A C 1
ATOM 742 O O . ARG A 1 94 ? 23.994 1.503 -32.040 1.00 80.38 94 ARG A O 1
ATOM 749 N N . MET A 1 95 ? 22.179 2.725 -31.529 1.00 83.62 95 MET A N 1
ATOM 750 C CA . MET A 1 95 ? 22.874 4.016 -31.557 1.00 83.62 95 MET A CA 1
ATOM 751 C C . MET A 1 95 ? 23.816 4.194 -30.360 1.00 83.62 95 MET A C 1
ATOM 753 O O . MET A 1 95 ? 24.884 4.771 -30.521 1.00 83.62 95 MET A O 1
ATOM 757 N N . ALA A 1 96 ? 23.442 3.694 -29.179 1.00 76.94 96 ALA A N 1
ATOM 758 C CA . ALA A 1 96 ? 24.232 3.851 -27.959 1.00 76.94 96 ALA A CA 1
ATOM 759 C C . ALA A 1 96 ? 25.413 2.868 -27.847 1.00 76.94 96 ALA A C 1
ATOM 761 O O . ALA A 1 96 ? 26.460 3.240 -27.326 1.00 76.94 96 ALA A O 1
ATOM 762 N N . PHE A 1 97 ? 25.252 1.627 -28.315 1.00 79.88 97 PHE A N 1
ATOM 763 C CA . PHE A 1 97 ? 26.214 0.540 -28.076 1.00 79.88 97 PHE A CA 1
ATOM 764 C C . PHE A 1 97 ? 26.821 -0.061 -29.353 1.00 79.88 97 PHE A C 1
ATOM 766 O O . PHE A 1 97 ? 27.685 -0.927 -29.260 1.00 79.88 97 PHE A O 1
ATOM 773 N N . GLY A 1 98 ? 26.404 0.395 -30.538 1.00 68.69 98 GLY A N 1
ATOM 774 C CA . GLY A 1 98 ? 26.846 -0.172 -31.813 1.00 68.69 98 GLY A CA 1
ATOM 775 C C . GLY A 1 98 ? 26.247 -1.560 -32.101 1.00 68.69 98 GLY A C 1
ATOM 776 O O . GLY A 1 98 ? 25.446 -2.080 -31.319 1.00 68.69 98 GLY A O 1
ATOM 777 N N . PRO A 1 99 ? 26.555 -2.163 -33.264 1.00 65.19 99 PRO A N 1
ATOM 778 C CA . PRO A 1 99 ? 26.154 -3.534 -33.568 1.00 65.19 99 PRO A CA 1
ATOM 779 C C . PRO A 1 99 ? 26.811 -4.496 -32.571 1.00 65.19 99 PRO A C 1
ATOM 781 O O . PRO A 1 99 ? 28.027 -4.475 -32.414 1.00 65.19 99 PRO A O 1
ATOM 784 N N . GLN A 1 100 ? 26.023 -5.339 -31.900 1.00 60.22 100 GLN A N 1
ATOM 785 C CA . GLN A 1 100 ? 26.588 -6.457 -31.147 1.00 60.22 100 GLN A CA 1
ATOM 786 C C . GLN A 1 100 ? 26.966 -7.559 -32.135 1.00 60.22 100 GLN A C 1
ATOM 788 O O . GLN A 1 100 ? 26.096 -8.299 -32.600 1.00 60.22 100 GLN A O 1
ATOM 793 N N . ASP A 1 101 ? 28.252 -7.650 -32.460 1.00 47.12 101 ASP A N 1
ATOM 794 C CA . ASP A 1 101 ? 28.812 -8.855 -33.057 1.00 47.12 101 ASP A CA 1
ATOM 795 C C . ASP A 1 101 ? 28.706 -9.983 -32.024 1.00 47.12 101 ASP A C 1
ATOM 797 O O . ASP A 1 101 ? 29.034 -9.814 -30.848 1.00 47.12 101 ASP A O 1
ATOM 801 N N . GLY A 1 102 ? 28.118 -11.100 -32.451 1.00 56.16 102 GLY A N 1
ATOM 802 C CA . GLY A 1 102 ? 27.618 -12.147 -31.571 1.00 56.16 102 GLY A CA 1
ATOM 803 C C . GLY A 1 102 ? 28.666 -12.685 -30.601 1.00 56.16 102 GLY A C 1
ATOM 804 O O . GLY A 1 102 ? 29.654 -13.287 -31.011 1.00 56.16 102 GLY A O 1
ATOM 805 N N . ILE A 1 103 ? 28.387 -12.562 -29.303 1.00 42.00 103 ILE A N 1
ATOM 806 C CA . ILE A 1 103 ? 29.004 -13.434 -28.307 1.00 42.00 103 ILE A CA 1
ATOM 807 C C . ILE A 1 103 ? 28.160 -14.705 -28.261 1.00 42.00 103 ILE A C 1
ATOM 809 O O . ILE A 1 103 ? 27.016 -14.717 -27.801 1.00 42.00 103 ILE A O 1
ATOM 813 N N . SER A 1 104 ? 28.750 -15.738 -28.857 1.00 40.22 104 SER A N 1
ATOM 814 C CA . SER A 1 104 ? 28.280 -17.112 -28.941 1.00 40.22 104 SER A CA 1
ATOM 815 C C . SER A 1 104 ? 27.817 -17.642 -27.584 1.00 40.22 104 SER A C 1
ATOM 817 O O . SER A 1 104 ? 28.473 -17.460 -26.559 1.00 40.22 104 SER A O 1
ATOM 819 N N . SER A 1 105 ? 26.684 -18.336 -27.610 1.00 48.78 105 SER A N 1
ATOM 820 C CA . SER A 1 105 ? 26.226 -19.222 -26.548 1.00 48.78 105 SER A CA 1
ATOM 821 C C . SER A 1 105 ? 27.127 -20.459 -26.503 1.00 48.78 105 SER A C 1
ATOM 823 O O . SER A 1 105 ? 26.754 -21.514 -27.004 1.00 48.78 105 SER A O 1
ATOM 825 N N . GLU A 1 106 ? 28.285 -20.346 -25.868 1.00 49.12 106 GLU A N 1
ATOM 826 C CA . GLU A 1 106 ? 29.015 -21.493 -25.331 1.00 49.12 106 GLU A CA 1
ATOM 827 C C . GLU A 1 106 ? 29.450 -21.127 -23.919 1.00 49.12 106 GLU A C 1
ATOM 829 O O . GLU A 1 106 ? 30.400 -20.375 -23.769 1.00 49.12 106 GLU A O 1
ATOM 834 N N . PHE A 1 107 ? 28.684 -21.555 -22.910 1.00 47.31 107 PHE A N 1
ATOM 835 C CA . PHE A 1 107 ? 29.138 -21.914 -21.555 1.00 47.31 107 PHE A CA 1
ATOM 836 C C . PHE A 1 107 ? 27.912 -22.165 -20.655 1.00 47.31 107 PHE A C 1
ATOM 838 O O . PHE A 1 107 ? 27.451 -21.262 -19.960 1.00 47.31 107 PHE A O 1
ATOM 845 N N . PHE A 1 108 ? 27.367 -23.386 -20.709 1.00 36.94 108 PHE A N 1
ATOM 846 C CA . PHE A 1 108 ? 27.030 -24.200 -19.528 1.00 36.94 108 PHE A CA 1
ATOM 847 C C . PHE A 1 108 ? 26.663 -25.625 -19.996 1.00 36.94 108 PHE A C 1
ATOM 849 O O . PHE A 1 108 ? 25.558 -25.848 -20.493 1.00 36.94 108 PHE A O 1
ATOM 856 N N . GLU A 1 109 ? 27.618 -26.554 -19.882 1.00 34.38 109 GLU A N 1
ATOM 857 C CA . GLU A 1 109 ? 27.328 -27.916 -19.397 1.00 34.38 109 GLU A CA 1
ATOM 858 C C . GLU A 1 109 ? 27.215 -27.862 -17.870 1.00 34.38 109 GLU A C 1
ATOM 860 O O . GLU A 1 109 ? 27.992 -27.083 -17.264 1.00 34.38 109 GLU A O 1
#

Secondary structure (DSSP, 8-state):
-HHHHHHHHHHH---TTTS-GGGTT-S-HHHHHHHHHHHHHHT-SSGGGSPPHHHHHHHHHH-S---TTTT--TT------GGG--HHHHHHHHHHH------------

Organism: Salvia splendens (NCBI:txid180675)